Protein AF-A0A0C9R0L2-F1 (afdb_monomer)

Solvent-accessible surface area (backbone atoms only — not comparable to full-atom values): 7411 Å² total; per-residue (Å²): 108,84,83,55,64,81,72,54,79,93,52,100,71,68,80,83,45,63,71,57,52,52,52,52,46,70,70,29,70,66,44,52,50,51,49,50,52,48,52,53,38,28,47,66,26,71,36,19,74,62,49,58,73,68,76,61,55,71,60,27,33,52,19,26,53,68,17,36,60,68,54,23,50,54,35,51,63,70,67,46,61,94,86,67,76,80,85,78,85,78,84,83,84,88,88,88,78,88,85,89,84,81,86,79,89,79,80,88,84,88,84,88,88,133

Foldseek 3Di:
DVVCLVVQPDDPPSPDCSPVSVVCCCVDPVNVVVVVVVLVCQLVLVCLVVVVVVPADPQLSVSSNNSNPVSNVVSVCVVDPPPDDDPPPPDPDDDDDDDDDDDDDDDDDDDDDD

Secondary structure (DSSP, 8-state):
-TTTGGGSPP-TTTTS-HHHHHHHHHHSHHHHHHHHHHHHHHHTTTTHHHHGGGT--HHHHHHHHTT-HHHHHHHHHHHSPTT-----TTSS----------------------

Sequence (114 aa):
AKTLSVHLPESEDADENKKQQIKDTIASPQFQQALSLFSNALQSAQLGPVVSQFELTPEAVAAAYAGNLEDFVKALEKSLPAGATMDTTKAKESDKDKEPLKKNENEENKTDKK

pLDDT: mean 77.16, std 21.06, range [36.78, 97.19]

Structure (mmCIF, N/CA/C/O backbone):
data_AF-A0A0C9R0L2-F1
#
_entry.id   AF-A0A0C9R0L2-F1
#
loop_
_atom_site.group_PDB
_atom_site.id
_atom_site.type_symbol
_atom_si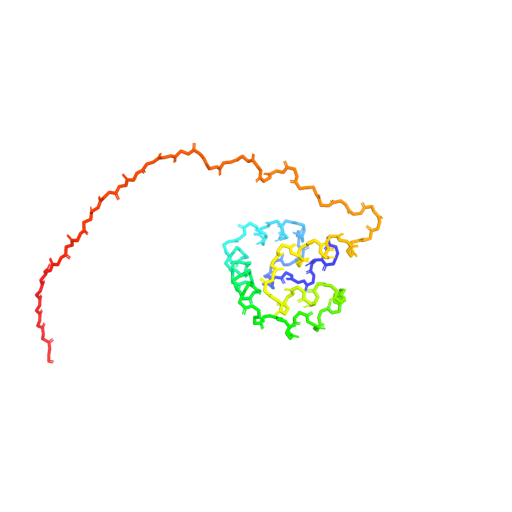te.label_atom_id
_atom_site.label_alt_id
_atom_site.label_comp_id
_atom_site.label_asym_id
_atom_site.label_entity_id
_atom_site.label_seq_id
_atom_site.pdbx_PDB_ins_code
_atom_site.Cartn_x
_atom_site.Cartn_y
_atom_site.Cartn_z
_atom_site.occupancy
_atom_site.B_iso_or_equiv
_atom_site.auth_seq_id
_atom_site.auth_comp_id
_atom_site.auth_asym_id
_atom_site.auth_atom_id
_atom_site.pdbx_PDB_model_num
ATOM 1 N N . ALA A 1 1 ? -1.660 14.469 8.534 1.00 53.94 1 ALA A N 1
ATOM 2 C CA . ALA A 1 1 ? -3.041 14.572 9.066 1.00 53.94 1 ALA A CA 1
ATOM 3 C C . ALA A 1 1 ? -3.953 15.369 8.133 1.00 53.94 1 ALA A C 1
ATOM 5 O O . ALA A 1 1 ? -4.919 14.788 7.667 1.00 53.94 1 ALA A O 1
ATOM 6 N N . LYS A 1 2 ? -3.632 16.633 7.793 1.00 57.69 2 LYS A N 1
ATOM 7 C CA . LYS A 1 2 ? -4.474 17.479 6.916 1.00 57.69 2 LYS A CA 1
ATOM 8 C C . LYS A 1 2 ? -4.835 16.835 5.562 1.00 57.69 2 LYS A C 1
ATOM 10 O O . LYS A 1 2 ? -5.969 16.972 5.135 1.00 57.69 2 LYS A O 1
ATOM 15 N N . THR A 1 3 ? -3.915 16.085 4.949 1.00 76.19 3 THR A N 1
ATOM 16 C CA . THR A 1 3 ? -4.125 15.414 3.649 1.00 76.19 3 THR A CA 1
ATOM 17 C C . THR A 1 3 ? -4.992 14.151 3.722 1.00 76.19 3 THR A C 1
ATOM 19 O O . THR A 1 3 ? -5.620 13.799 2.739 1.00 76.19 3 THR A O 1
ATOM 22 N N . LEU A 1 4 ? -5.055 13.465 4.871 1.00 83.12 4 LEU A N 1
ATOM 23 C CA . LEU A 1 4 ? -5.834 12.221 5.010 1.00 83.12 4 LEU A CA 1
ATOM 24 C C . LEU A 1 4 ? -7.289 12.488 5.402 1.00 83.12 4 LEU A C 1
ATOM 26 O O . LEU A 1 4 ? -8.174 11.708 5.078 1.00 83.12 4 LEU A O 1
ATOM 30 N N . SER A 1 5 ? -7.540 13.609 6.080 1.00 82.69 5 SER A N 1
ATOM 31 C CA . SER A 1 5 ? -8.866 13.996 6.561 1.00 82.69 5 SER A CA 1
ATOM 32 C C . SER A 1 5 ? -9.933 14.118 5.472 1.00 82.69 5 SER A C 1
ATOM 34 O O . SER A 1 5 ? -11.104 13.973 5.790 1.00 82.69 5 SER A O 1
ATOM 36 N N . VAL A 1 6 ? -9.551 14.405 4.225 1.00 86.81 6 VAL A N 1
ATOM 37 C CA . VAL A 1 6 ? -10.492 14.565 3.100 1.00 86.81 6 VAL A CA 1
ATOM 38 C C . VAL A 1 6 ? -10.909 13.233 2.465 1.00 86.81 6 VAL A C 1
ATOM 40 O O . VAL A 1 6 ? -11.803 13.219 1.630 1.00 86.81 6 VAL A O 1
ATOM 43 N N . HIS A 1 7 ? -10.268 12.126 2.853 1.00 88.56 7 HIS A N 1
ATOM 44 C CA . HIS A 1 7 ? -10.533 10.779 2.336 1.00 88.56 7 HIS A CA 1
ATOM 45 C C . HIS A 1 7 ? -11.122 9.841 3.398 1.00 88.56 7 HIS A C 1
ATOM 47 O O . HIS A 1 7 ? -11.198 8.633 3.182 1.00 88.56 7 HIS A O 1
ATOM 53 N N . LEU A 1 8 ? -11.496 10.378 4.562 1.00 87.56 8 LEU A N 1
ATOM 54 C CA . LEU A 1 8 ? -12.199 9.603 5.575 1.00 87.56 8 LEU A CA 1
ATOM 55 C C . LEU A 1 8 ? -13.644 9.346 5.128 1.00 87.56 8 LEU A C 1
ATOM 57 O O . LEU A 1 8 ? -14.222 10.200 4.451 1.00 87.56 8 LEU A O 1
ATOM 61 N N . PRO A 1 9 ? -14.239 8.208 5.523 1.00 86.06 9 PRO A N 1
ATOM 62 C CA . PRO A 1 9 ? -15.676 8.005 5.385 1.00 86.06 9 PRO A CA 1
ATOM 63 C C . PRO A 1 9 ? -16.444 9.157 6.046 1.00 86.06 9 PRO A C 1
ATOM 65 O O . PRO A 1 9 ? -16.043 9.630 7.113 1.00 86.06 9 PRO A O 1
ATOM 68 N N . GLU A 1 10 ? -17.542 9.600 5.432 1.00 79.81 10 GLU A N 1
ATOM 69 C CA . GLU A 1 10 ? -18.431 10.582 6.055 1.00 79.81 10 GLU A CA 1
ATOM 70 C C . GLU A 1 10 ? -19.016 9.988 7.344 1.00 79.81 10 GLU A C 1
ATOM 72 O O . GLU A 1 10 ? -19.589 8.899 7.346 1.00 79.81 10 GLU A O 1
ATOM 77 N N . SER A 1 11 ? -18.837 10.699 8.454 1.00 68.62 11 SER A N 1
ATOM 78 C CA . SER A 1 11 ? -19.365 10.338 9.767 1.00 68.62 11 SER A CA 1
ATOM 79 C C . SER A 1 11 ? -20.187 11.498 10.305 1.00 68.62 11 SER A C 1
ATOM 81 O O . SER A 1 11 ? -19.765 12.646 10.169 1.00 68.62 11 SER A O 1
ATOM 83 N N . GLU A 1 12 ? -21.289 11.208 10.984 1.00 65.62 12 GLU A N 1
ATOM 84 C CA . GLU A 1 12 ? -22.193 12.225 11.536 1.00 65.62 12 GLU A CA 1
ATOM 85 C C . GLU A 1 12 ? -21.505 13.132 12.591 1.00 65.62 12 GLU A C 1
ATOM 87 O O . GLU A 1 12 ? -21.907 14.279 12.755 1.00 65.62 12 GLU A O 1
ATOM 92 N N . ASP A 1 13 ? -20.386 12.685 13.188 1.00 60.81 13 ASP A N 1
ATOM 93 C CA . ASP A 1 13 ? -19.576 13.404 14.195 1.00 60.81 13 ASP A CA 1
ATOM 94 C C . ASP A 1 13 ? -18.203 13.905 13.666 1.00 60.81 13 ASP A C 1
ATOM 96 O O . ASP A 1 13 ? -17.183 13.861 14.362 1.00 60.81 13 ASP A O 1
ATOM 100 N N . ALA A 1 14 ? -18.128 14.338 12.401 1.00 58.66 14 ALA A N 1
ATOM 101 C CA . ALA A 1 14 ? -16.867 14.597 11.676 1.00 58.66 14 ALA A CA 1
ATOM 102 C C . ALA A 1 14 ? -15.937 15.697 12.248 1.00 58.66 14 ALA A C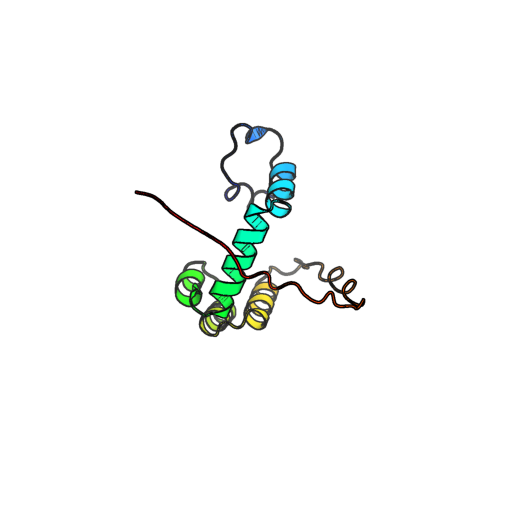 1
ATOM 104 O O . ALA A 1 14 ? -14.775 15.801 11.827 1.00 58.66 14 ALA A O 1
ATOM 105 N N . ASP A 1 15 ? -16.411 16.529 13.180 1.00 63.28 15 ASP A N 1
ATOM 106 C CA . ASP A 1 15 ? -15.699 17.743 13.595 1.00 63.28 15 ASP A CA 1
ATOM 107 C C . ASP A 1 15 ? -14.802 17.581 14.833 1.00 63.28 15 ASP A C 1
ATOM 109 O O . ASP A 1 15 ? -13.786 18.276 14.931 1.00 63.28 15 ASP A O 1
ATOM 113 N N . GLU A 1 16 ? -15.072 16.643 15.751 1.00 65.31 16 GLU A N 1
ATOM 114 C CA . GLU A 1 16 ? -14.414 16.698 17.069 1.00 65.31 16 GLU A CA 1
ATOM 115 C C . GLU A 1 16 ? -13.078 15.944 17.190 1.00 65.31 16 GLU A C 1
ATOM 117 O O . GLU A 1 16 ? -12.276 16.279 18.065 1.00 65.31 16 GLU A O 1
ATOM 122 N N . ASN A 1 17 ? -12.726 14.988 16.313 1.00 79.56 17 ASN A N 1
ATOM 123 C CA . ASN A 1 17 ? -11.390 14.374 16.408 1.00 79.56 17 ASN A CA 1
ATOM 124 C C . ASN A 1 17 ? -10.880 13.649 15.150 1.00 79.56 17 ASN A C 1
ATOM 126 O O . ASN A 1 17 ? -10.685 12.432 15.140 1.00 79.56 17 ASN A O 1
ATOM 130 N N . LYS A 1 18 ? -10.529 14.399 14.099 1.00 82.19 18 LYS A N 1
ATOM 131 C CA . LYS A 1 18 ? -10.005 13.820 12.839 1.00 82.19 18 LYS A CA 1
ATOM 132 C C . LYS A 1 18 ? -8.789 12.901 13.013 1.00 82.19 18 LYS A C 1
ATOM 134 O O . LYS A 1 18 ? -8.586 11.988 12.219 1.00 82.19 18 LYS A O 1
ATOM 139 N N . LYS A 1 19 ? -7.948 13.124 14.033 1.00 85.44 19 LYS A N 1
ATOM 140 C CA . LYS A 1 19 ? -6.807 12.232 14.320 1.00 85.44 19 LYS A CA 1
ATOM 141 C C . LYS A 1 19 ? -7.268 10.875 14.843 1.00 85.44 19 LYS A C 1
ATOM 143 O O . LYS A 1 19 ? -6.667 9.871 14.473 1.00 85.44 19 LYS A O 1
ATOM 148 N N . GLN A 1 20 ? -8.284 10.853 15.702 1.00 86.69 20 GLN A N 1
ATOM 149 C CA . GLN A 1 20 ? -8.860 9.617 16.217 1.00 86.69 20 GLN A CA 1
ATOM 150 C C . GLN A 1 20 ? -9.582 8.856 15.104 1.00 86.69 20 GLN A C 1
ATOM 152 O O . GLN A 1 20 ? -9.292 7.686 14.902 1.00 86.69 20 GLN A O 1
ATOM 157 N N . GLN A 1 21 ? -10.362 9.547 14.272 1.00 86.69 21 GLN A N 1
ATOM 158 C CA . GLN A 1 21 ? -11.045 8.927 13.132 1.00 86.69 21 GLN A CA 1
ATOM 159 C C . GLN A 1 21 ? -10.089 8.261 12.137 1.00 86.69 21 GLN A C 1
ATOM 161 O O . GLN A 1 21 ? -10.381 7.182 11.632 1.00 86.69 21 GLN A O 1
ATOM 166 N N . ILE A 1 22 ? -8.918 8.859 11.876 1.00 90.00 22 ILE A N 1
ATOM 167 C CA . ILE A 1 22 ? -7.876 8.214 11.060 1.00 90.00 22 ILE A CA 1
ATOM 168 C C . ILE A 1 22 ? -7.418 6.902 11.707 1.00 90.00 22 ILE A C 1
ATOM 170 O O . ILE A 1 22 ? -7.289 5.897 11.013 1.00 90.00 22 ILE A O 1
ATOM 174 N N . LYS A 1 23 ? -7.173 6.896 13.024 1.00 90.44 23 LYS A N 1
ATOM 175 C CA . LYS A 1 23 ? -6.758 5.679 13.740 1.00 90.44 23 LYS A CA 1
ATOM 176 C C . LYS A 1 23 ? -7.843 4.610 13.687 1.00 90.44 23 LYS A C 1
ATOM 178 O O . LYS A 1 23 ? -7.531 3.464 13.379 1.00 90.44 23 LYS A O 1
ATOM 183 N N . ASP A 1 24 ? -9.089 4.997 13.930 1.00 91.31 24 ASP A N 1
ATOM 184 C CA . ASP A 1 24 ? -10.231 4.084 13.923 1.00 91.31 24 ASP A CA 1
ATOM 185 C C . ASP A 1 24 ? -10.457 3.511 12.523 1.00 91.31 24 ASP A C 1
ATOM 187 O O . ASP A 1 24 ? -10.647 2.308 12.371 1.00 91.31 24 ASP A O 1
ATOM 191 N N . THR A 1 25 ? -10.324 4.341 11.484 1.00 92.38 25 THR A N 1
ATOM 192 C CA . THR A 1 25 ? -10.423 3.907 10.085 1.00 92.38 25 THR A CA 1
ATOM 193 C C . THR A 1 25 ? -9.339 2.887 9.752 1.00 92.38 25 THR A C 1
ATOM 195 O O . THR A 1 25 ? -9.661 1.825 9.233 1.00 92.38 25 THR A O 1
ATOM 198 N N . ILE A 1 26 ? -8.073 3.146 10.096 1.00 92.50 26 ILE A N 1
ATOM 199 C CA . ILE A 1 26 ? -6.963 2.213 9.821 1.00 92.50 26 ILE A CA 1
ATOM 200 C C . ILE A 1 26 ? -7.127 0.894 10.59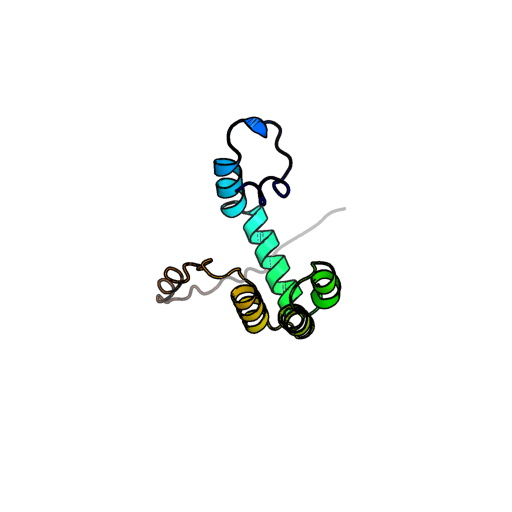7 1.00 92.50 26 ILE A C 1
ATOM 202 O O . ILE A 1 26 ? -6.773 -0.169 10.089 1.00 92.50 26 ILE A O 1
ATOM 206 N N . ALA A 1 27 ? -7.669 0.947 11.816 1.00 92.94 27 ALA A N 1
ATOM 207 C CA . ALA A 1 27 ? -7.928 -0.236 12.635 1.00 92.94 27 ALA A CA 1
ATOM 208 C C . ALA A 1 27 ? -9.210 -0.993 12.237 1.00 92.94 27 ALA A C 1
ATOM 210 O O . ALA A 1 27 ? -9.434 -2.104 12.720 1.00 92.94 27 ALA A O 1
ATOM 211 N N . SER A 1 28 ? -10.053 -0.408 11.383 1.00 95.44 28 SER A N 1
ATOM 212 C CA . SER A 1 28 ? -11.370 -0.955 11.064 1.00 95.44 28 SER A CA 1
ATOM 213 C C . SER A 1 28 ? -11.296 -2.214 10.182 1.00 95.44 28 SER A C 1
ATOM 215 O O . SER A 1 28 ? -10.457 -2.294 9.275 1.00 95.44 28 SER A O 1
ATOM 217 N N . PRO A 1 29 ? -12.218 -3.181 10.364 1.00 96.12 29 PRO A N 1
ATOM 218 C CA . PRO A 1 29 ? -12.348 -4.329 9.465 1.00 96.12 29 PRO A CA 1
ATOM 219 C C . PRO A 1 29 ? -12.584 -3.926 8.005 1.00 96.12 29 PRO A C 1
ATOM 221 O O . PRO A 1 29 ? -12.087 -4.573 7.089 1.00 96.12 29 PRO A O 1
ATOM 224 N N . GLN A 1 30 ? -13.316 -2.836 7.778 1.00 95.12 30 GLN A N 1
ATOM 225 C CA . GLN A 1 30 ? -13.657 -2.340 6.447 1.00 95.12 30 GLN A CA 1
ATOM 226 C C . GLN A 1 30 ? -12.404 -1.891 5.694 1.00 95.12 30 GLN A C 1
ATOM 228 O O . GLN A 1 30 ? -12.224 -2.239 4.528 1.00 95.12 30 GLN A O 1
ATOM 233 N N . PHE A 1 31 ? -11.500 -1.175 6.367 1.00 95.56 31 PHE A N 1
ATOM 234 C CA . PHE A 1 31 ? -10.222 -0.786 5.778 1.00 95.56 31 PHE A CA 1
ATOM 235 C C . PHE A 1 31 ? -9.334 -1.998 5.493 1.00 95.56 31 PHE A C 1
ATOM 237 O O . PHE A 1 31 ? -8.758 -2.090 4.413 1.00 95.56 31 PHE A O 1
ATOM 244 N N . GLN A 1 32 ? -9.260 -2.964 6.413 1.00 96.06 32 GLN A N 1
ATOM 245 C CA . GLN A 1 32 ? -8.482 -4.194 6.212 1.00 96.06 32 GLN A CA 1
ATOM 246 C C . GLN A 1 32 ? -8.993 -5.016 5.020 1.00 96.06 32 GLN A C 1
ATOM 248 O O . GLN A 1 32 ? -8.201 -5.533 4.227 1.00 96.06 32 GLN A O 1
ATOM 253 N N . GLN A 1 33 ? -10.315 -5.105 4.855 1.00 97.12 33 GLN A N 1
ATOM 254 C CA . GLN A 1 33 ? -10.941 -5.752 3.703 1.00 97.12 33 GLN A CA 1
ATOM 255 C C . GLN A 1 33 ? -10.647 -4.999 2.405 1.00 97.12 33 GLN A C 1
ATOM 257 O O . GLN A 1 33 ? -10.233 -5.618 1.425 1.00 97.12 33 GLN A O 1
ATOM 262 N N . ALA A 1 34 ? -10.804 -3.673 2.401 1.00 95.50 34 ALA A N 1
ATOM 263 C CA . ALA A 1 34 ? -10.504 -2.840 1.241 1.00 95.50 34 ALA A CA 1
ATOM 264 C C . ALA A 1 34 ? -9.027 -2.939 0.836 1.00 95.50 34 ALA A C 1
ATOM 266 O O . ALA A 1 34 ? -8.722 -3.069 -0.347 1.00 95.50 34 ALA A O 1
ATOM 267 N N . LEU A 1 35 ? -8.115 -2.955 1.810 1.00 95.31 35 LEU A N 1
ATOM 268 C CA . LEU A 1 35 ? -6.687 -3.142 1.577 1.00 95.31 35 LEU A CA 1
ATOM 269 C C . LEU A 1 35 ? -6.394 -4.523 0.985 1.00 95.31 35 LEU A C 1
ATOM 271 O O . LEU A 1 35 ? -5.653 -4.621 0.013 1.00 95.31 35 LEU A O 1
ATOM 275 N N . SER A 1 36 ? -7.011 -5.579 1.518 1.00 95.56 36 SER A N 1
ATOM 276 C CA . SER A 1 36 ? -6.857 -6.938 0.983 1.00 95.56 36 SER A CA 1
ATOM 277 C C . SER A 1 36 ? -7.354 -7.032 -0.462 1.00 95.56 36 SER A C 1
ATOM 279 O O . SER A 1 36 ? -6.687 -7.610 -1.319 1.00 95.56 36 SER A O 1
ATOM 281 N N . LEU A 1 37 ? -8.508 -6.425 -0.759 1.00 96.38 37 LEU A N 1
ATOM 282 C CA . LEU A 1 37 ? -9.047 -6.345 -2.115 1.00 96.38 37 LEU A CA 1
ATOM 283 C C . LEU A 1 37 ? -8.110 -5.565 -3.043 1.00 96.38 37 LEU A C 1
ATOM 285 O O . LEU A 1 37 ? -7.835 -6.023 -4.150 1.00 96.38 37 LEU A O 1
ATOM 289 N N . PHE A 1 38 ? -7.584 -4.430 -2.580 1.00 95.00 38 PHE A N 1
ATOM 290 C CA . PHE A 1 38 ? -6.600 -3.643 -3.314 1.00 95.00 38 PHE A CA 1
ATOM 291 C C . PHE A 1 38 ? -5.341 -4.461 -3.619 1.00 95.00 38 PHE A C 1
ATOM 293 O O . PHE A 1 38 ? -4.925 -4.508 -4.771 1.00 95.00 38 PHE A O 1
ATOM 300 N N . SER A 1 39 ? -4.761 -5.149 -2.632 1.00 94.38 39 SER A N 1
ATOM 301 C CA . SER A 1 39 ? -3.566 -5.977 -2.826 1.00 94.38 39 SER A CA 1
ATOM 302 C C . SER A 1 39 ? -3.807 -7.097 -3.836 1.00 94.38 39 SER A C 1
ATOM 304 O O . SER A 1 39 ? -3.000 -7.268 -4.747 1.00 94.38 39 SER A O 1
ATOM 306 N N . ASN A 1 40 ? -4.938 -7.799 -3.735 1.00 96.75 40 ASN A N 1
ATOM 307 C CA . ASN A 1 40 ? -5.302 -8.854 -4.682 1.00 96.75 40 ASN A CA 1
ATOM 308 C C . ASN A 1 40 ? -5.500 -8.309 -6.104 1.00 96.75 40 ASN A C 1
ATOM 310 O O . ASN A 1 40 ? -5.017 -8.900 -7.068 1.00 96.75 40 ASN A O 1
ATOM 314 N N . ALA A 1 41 ? -6.190 -7.177 -6.250 1.00 96.25 41 ALA A N 1
ATOM 315 C CA . ALA A 1 41 ? -6.429 -6.552 -7.548 1.00 96.25 41 ALA A CA 1
ATOM 316 C C . ALA A 1 41 ? -5.153 -5.933 -8.150 1.00 96.25 41 ALA A C 1
ATOM 318 O O . ALA A 1 41 ? -4.983 -5.910 -9.371 1.00 96.25 41 ALA A O 1
ATOM 319 N N . LEU A 1 42 ? -4.238 -5.442 -7.308 1.00 95.88 42 LEU A N 1
ATOM 320 C CA . LEU A 1 42 ? -2.924 -4.988 -7.748 1.00 95.88 42 LEU A CA 1
ATOM 321 C C . LEU A 1 42 ? -2.124 -6.177 -8.265 1.00 95.88 42 LEU A C 1
ATOM 323 O O . LEU A 1 42 ? -1.643 -6.127 -9.386 1.00 95.88 42 LEU A O 1
ATOM 327 N N . GLN A 1 43 ? -2.028 -7.258 -7.487 1.00 96.31 43 GLN A N 1
ATOM 328 C CA . GLN A 1 43 ? -1.282 -8.461 -7.862 1.00 96.31 43 GLN A CA 1
ATOM 329 C C . GLN A 1 43 ? -1.856 -9.168 -9.094 1.00 96.31 43 GLN A C 1
ATOM 331 O O . GLN A 1 43 ? -1.115 -9.806 -9.835 1.00 96.31 43 GLN A O 1
ATOM 336 N N . SER A 1 44 ? -3.155 -9.017 -9.362 1.00 97.00 44 SER A N 1
ATOM 337 C CA . SER A 1 44 ? -3.777 -9.492 -10.601 1.00 97.00 44 SER A CA 1
ATOM 338 C C . SER A 1 44 ? -3.516 -8.590 -11.816 1.00 97.00 44 SER A C 1
ATOM 340 O O . SER A 1 44 ? -4.041 -8.868 -12.893 1.00 97.00 44 SER A O 1
ATOM 342 N N . ALA A 1 45 ? -2.729 -7.517 -11.656 1.00 96.44 45 ALA A N 1
ATOM 343 C CA . ALA A 1 45 ? -2.425 -6.492 -12.658 1.00 96.44 45 ALA A CA 1
ATOM 344 C C . ALA A 1 45 ? -3.647 -5.712 -13.187 1.00 96.44 45 ALA A C 1
ATOM 346 O O . ALA A 1 45 ? -3.537 -4.917 -14.122 1.00 96.44 45 ALA A O 1
ATOM 347 N N . GLN A 1 46 ? -4.823 -5.880 -12.576 1.00 95.81 46 GLN A N 1
ATOM 348 C CA . GLN A 1 46 ? -6.059 -5.232 -13.028 1.00 95.81 46 GLN A CA 1
ATOM 349 C C . GLN A 1 46 ? -6.127 -3.754 -12.633 1.00 95.81 46 GLN A C 1
ATOM 351 O O . GLN A 1 46 ? -6.870 -2.984 -13.240 1.00 95.81 46 GLN A O 1
ATOM 356 N N . LEU A 1 47 ? -5.337 -3.337 -11.638 1.00 94.19 47 LEU A N 1
ATOM 357 C CA . LEU A 1 47 ? -5.306 -1.948 -11.184 1.00 94.19 47 LEU A CA 1
ATOM 358 C C . LEU A 1 47 ? -4.400 -1.030 -12.015 1.00 94.19 47 LEU A C 1
ATOM 360 O O . LEU A 1 47 ? -4.472 0.177 -11.812 1.00 94.19 47 LEU A O 1
ATOM 364 N N . GLY A 1 48 ? -3.601 -1.535 -12.963 1.00 93.81 48 GLY A N 1
ATOM 365 C CA . GLY A 1 48 ? -2.673 -0.719 -13.768 1.00 93.81 48 GLY A CA 1
ATOM 366 C C . GLY A 1 48 ? -3.295 0.556 -14.374 1.00 93.81 48 GLY A C 1
ATOM 367 O O . GLY A 1 48 ? -2.797 1.655 -14.105 1.00 93.81 48 GLY A O 1
ATOM 368 N N . PRO A 1 49 ? -4.425 0.465 -15.108 1.00 94.06 49 PRO A N 1
ATOM 369 C CA . PRO A 1 49 ? -5.105 1.639 -15.660 1.00 94.06 49 PRO A CA 1
ATOM 370 C C . PRO A 1 49 ? -5.573 2.623 -14.586 1.00 94.06 49 PRO A C 1
ATOM 372 O O . PRO A 1 49 ? -5.414 3.831 -14.742 1.00 94.06 49 PRO A O 1
ATOM 375 N N . VAL A 1 50 ? -6.101 2.120 -13.467 1.00 94.25 50 VAL A N 1
ATOM 376 C CA . VAL A 1 50 ? -6.582 2.960 -12.364 1.00 94.25 50 VAL A CA 1
ATOM 377 C C . VAL A 1 50 ? -5.415 3.684 -11.702 1.00 94.25 50 VAL A C 1
ATOM 379 O O . VAL A 1 50 ? -5.473 4.898 -11.554 1.00 94.25 50 VAL A O 1
ATOM 382 N N . VAL A 1 51 ? -4.334 2.966 -11.388 1.00 93.06 51 VAL A N 1
ATOM 383 C CA . VAL A 1 51 ? -3.108 3.499 -10.777 1.00 93.06 51 VAL A CA 1
ATOM 384 C C . VAL A 1 51 ? -2.485 4.607 -11.631 1.00 93.06 51 VAL A C 1
ATOM 386 O O . VAL A 1 51 ? -2.006 5.595 -11.081 1.00 93.06 51 VAL A O 1
ATOM 389 N N . SER A 1 52 ? -2.552 4.507 -12.964 1.00 93.50 52 SER A N 1
ATOM 390 C CA . SER A 1 52 ? -2.037 5.552 -13.863 1.00 93.50 52 SER A CA 1
ATOM 391 C C . SER A 1 52 ? -2.755 6.907 -13.742 1.00 93.50 52 SER A C 1
ATOM 393 O O . SER A 1 52 ? -2.190 7.927 -14.124 1.00 93.50 52 SER A O 1
ATOM 395 N N . GLN A 1 53 ? -3.962 6.940 -13.163 1.00 94.88 53 GLN A N 1
ATOM 396 C CA . GLN A 1 53 ? -4.726 8.173 -12.929 1.00 94.88 53 GLN A CA 1
ATOM 397 C C . GLN A 1 53 ? -4.341 8.892 -11.628 1.00 94.88 53 GLN A C 1
ATOM 399 O O . GLN A 1 53 ? -4.733 10.037 -11.433 1.00 94.88 53 GLN A O 1
ATOM 404 N N . PHE A 1 54 ? -3.586 8.241 -10.737 1.00 90.44 54 PHE A N 1
ATOM 405 C CA . PHE A 1 54 ? -3.178 8.800 -9.440 1.00 90.44 54 PHE A CA 1
ATOM 406 C C . PHE A 1 54 ? -1.849 9.568 -9.501 1.00 90.44 54 PHE A C 1
ATOM 408 O O . PHE A 1 54 ? -1.270 9.854 -8.456 1.00 90.44 54 PHE A O 1
ATOM 415 N N . GLU A 1 55 ? -1.357 9.883 -10.706 1.00 87.69 55 GLU A N 1
ATOM 416 C CA . GLU A 1 55 ? -0.143 10.689 -10.932 1.00 87.69 55 GLU A CA 1
ATOM 417 C C . GLU A 1 55 ? 1.088 10.183 -10.148 1.00 87.69 55 GLU A C 1
ATOM 419 O O . GLU A 1 55 ? 1.905 10.956 -9.648 1.00 87.69 55 GLU A O 1
ATOM 424 N N . LEU A 1 56 ? 1.225 8.857 -10.027 1.00 89.94 56 LEU A N 1
ATOM 425 C CA . LEU A 1 56 ? 2.392 8.220 -9.412 1.00 89.94 56 LEU A CA 1
ATOM 426 C C . LEU A 1 56 ? 3.601 8.226 -10.358 1.00 89.94 56 LEU A C 1
ATOM 428 O O . LEU A 1 56 ? 3.497 8.530 -11.547 1.00 89.94 56 LEU A O 1
ATOM 432 N N . THR A 1 57 ? 4.765 7.830 -9.838 1.00 93.19 57 THR A N 1
ATOM 433 C CA . THR A 1 57 ? 5.973 7.700 -10.658 1.00 93.19 57 THR A CA 1
ATOM 434 C C . THR A 1 57 ? 5.804 6.640 -11.757 1.00 93.19 57 THR A C 1
ATOM 436 O O . THR A 1 57 ? 5.086 5.650 -11.556 1.00 93.19 57 THR A O 1
ATOM 439 N N . PRO A 1 58 ? 6.483 6.790 -12.911 1.00 94.56 58 PRO A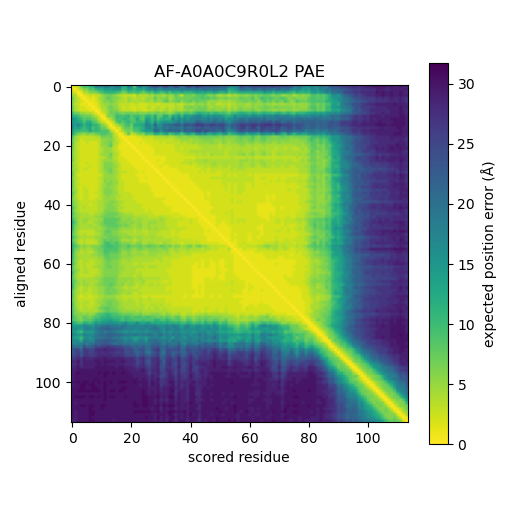 N 1
ATOM 440 C CA . PRO A 1 58 ? 6.433 5.802 -13.989 1.00 94.56 58 PRO A CA 1
ATOM 441 C C . PRO A 1 58 ? 6.781 4.382 -13.525 1.00 94.56 58 PRO A C 1
ATOM 443 O O . PRO A 1 58 ? 6.178 3.418 -13.990 1.00 94.56 58 PRO A O 1
ATOM 446 N N . GLU A 1 59 ? 7.709 4.246 -12.574 1.00 95.06 59 GLU A N 1
ATOM 447 C CA . GLU A 1 59 ? 8.111 2.965 -11.995 1.00 95.06 59 GLU A CA 1
ATOM 448 C C . GLU A 1 59 ? 6.977 2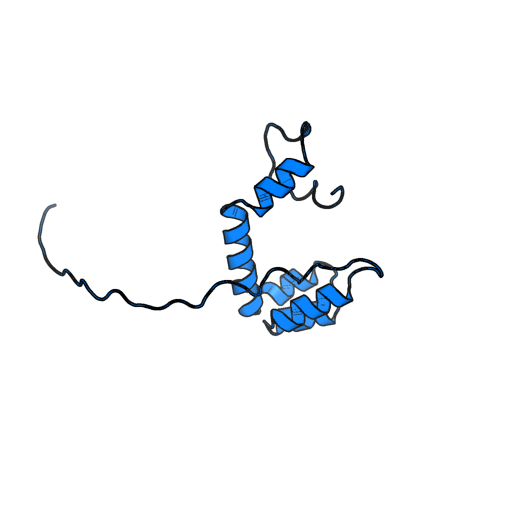.314 -11.194 1.00 95.06 59 GLU A C 1
ATOM 450 O O . GLU A 1 59 ? 6.751 1.111 -11.320 1.00 95.06 59 GLU A O 1
ATOM 455 N N . ALA A 1 60 ? 6.229 3.096 -10.407 1.00 95.19 60 ALA A N 1
ATOM 456 C CA . ALA A 1 60 ? 5.078 2.588 -9.665 1.00 95.19 60 ALA A CA 1
ATOM 457 C C . ALA A 1 60 ? 3.956 2.163 -10.624 1.00 95.19 60 ALA A C 1
ATOM 459 O O . ALA A 1 60 ? 3.370 1.094 -10.467 1.00 95.19 60 ALA A O 1
ATOM 460 N N . VAL A 1 61 ? 3.698 2.954 -11.668 1.00 95.75 61 VAL A N 1
ATOM 461 C CA . VAL A 1 61 ? 2.704 2.607 -12.693 1.00 95.75 61 VAL A CA 1
ATOM 462 C C . VAL A 1 61 ? 3.097 1.312 -13.410 1.00 95.75 61 VAL A C 1
ATOM 464 O O . VAL A 1 61 ? 2.275 0.404 -13.527 1.00 95.75 61 VAL A O 1
ATOM 467 N N . ALA A 1 62 ? 4.358 1.176 -13.829 1.00 96.50 62 ALA A N 1
ATOM 468 C CA . ALA A 1 62 ? 4.857 -0.036 -14.476 1.00 96.50 62 ALA A CA 1
ATOM 469 C C . ALA A 1 62 ? 4.734 -1.274 -13.571 1.00 96.50 62 ALA A C 1
ATOM 471 O O . ALA A 1 62 ? 4.271 -2.321 -14.024 1.00 96.50 62 ALA A O 1
ATOM 472 N N . ALA A 1 63 ? 5.078 -1.153 -12.285 1.00 96.75 63 ALA A N 1
ATOM 473 C CA . ALA A 1 63 ? 4.935 -2.243 -11.323 1.00 96.75 63 ALA A CA 1
ATOM 474 C C . ALA A 1 63 ? 3.467 -2.661 -11.115 1.00 96.75 63 ALA A C 1
ATOM 476 O O . ALA A 1 63 ? 3.179 -3.854 -11.012 1.00 96.75 63 ALA A O 1
ATOM 477 N N . ALA A 1 64 ? 2.528 -1.707 -11.126 1.00 96.56 64 ALA A N 1
ATOM 478 C CA . ALA A 1 64 ? 1.096 -1.995 -11.054 1.00 96.56 64 ALA A CA 1
ATOM 479 C C . ALA A 1 64 ? 0.576 -2.736 -12.299 1.00 96.56 64 ALA A C 1
ATOM 481 O O . ALA A 1 64 ? -0.205 -3.676 -12.163 1.00 96.56 64 ALA A O 1
ATOM 482 N N . TYR A 1 65 ? 1.040 -2.375 -13.502 1.00 96.81 65 TYR A N 1
ATOM 483 C CA . TYR A 1 65 ? 0.747 -3.129 -14.732 1.00 96.81 65 TYR A CA 1
ATOM 484 C C . TYR A 1 65 ? 1.365 -4.532 -14.741 1.00 96.81 65 TYR A C 1
ATOM 486 O O . TYR A 1 65 ? 0.839 -5.426 -15.398 1.00 96.81 65 TYR A O 1
ATOM 494 N N . ALA A 1 66 ? 2.470 -4.734 -14.025 1.00 97.12 66 ALA A N 1
ATOM 495 C CA . ALA A 1 66 ? 3.113 -6.038 -13.880 1.00 97.12 66 ALA A CA 1
ATOM 496 C C . ALA A 1 66 ? 2.509 -6.896 -12.753 1.00 97.12 66 ALA A C 1
ATOM 498 O O . ALA A 1 66 ? 2.877 -8.059 -12.608 1.00 97.12 66 ALA A O 1
ATOM 499 N N . GLY A 1 67 ? 1.628 -6.325 -11.925 1.00 97.19 67 GLY A N 1
ATOM 500 C CA . GLY A 1 67 ? 1.119 -6.970 -10.717 1.00 97.19 67 GLY A CA 1
ATOM 501 C C . GLY A 1 67 ? 2.184 -7.245 -9.651 1.00 97.19 67 GLY A C 1
ATOM 502 O O . GLY A 1 67 ? 1.998 -8.091 -8.777 1.00 97.19 67 GLY A O 1
ATOM 503 N N . ASN A 1 68 ? 3.311 -6.531 -9.695 1.00 97.12 68 ASN A N 1
ATOM 504 C CA . ASN A 1 68 ? 4.388 -6.704 -8.730 1.00 97.12 68 ASN A CA 1
ATOM 505 C C . ASN A 1 68 ? 4.212 -5.740 -7.550 1.00 97.12 68 ASN A C 1
ATOM 507 O O . ASN A 1 68 ? 4.667 -4.596 -7.584 1.00 97.12 68 ASN A O 1
ATOM 511 N N . LEU A 1 69 ? 3.556 -6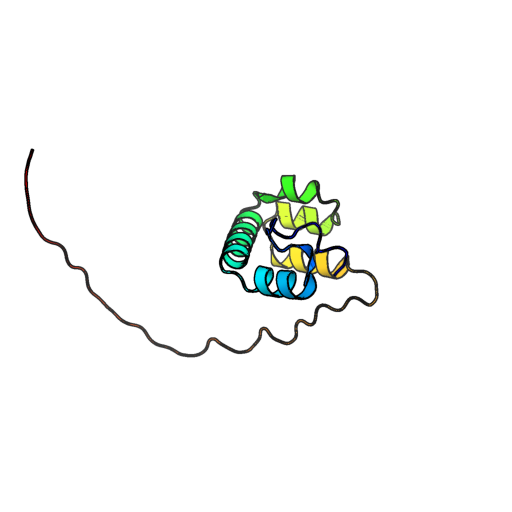.218 -6.488 1.00 95.38 69 LEU A N 1
ATOM 512 C CA . LEU A 1 69 ? 3.325 -5.443 -5.265 1.00 95.38 69 LEU A CA 1
ATOM 513 C C . LEU A 1 69 ? 4.634 -4.988 -4.595 1.00 95.38 69 LEU A C 1
ATOM 515 O O . LEU A 1 69 ? 4.690 -3.879 -4.073 1.00 95.38 69 LEU A O 1
ATOM 519 N N . GLU A 1 70 ? 5.687 -5.809 -4.611 1.00 95.38 70 GLU A N 1
ATOM 520 C CA . GLU A 1 70 ? 6.958 -5.462 -3.964 1.00 95.38 70 GLU A CA 1
ATOM 521 C C . GLU A 1 70 ? 7.644 -4.293 -4.681 1.00 95.38 70 GLU A C 1
ATOM 523 O O . GLU A 1 70 ? 8.040 -3.315 -4.044 1.00 95.38 70 GLU A O 1
ATOM 528 N N . ASP A 1 71 ? 7.733 -4.358 -6.011 1.00 96.19 71 ASP A N 1
ATOM 529 C CA . ASP A 1 71 ? 8.306 -3.270 -6.809 1.00 96.19 71 ASP A CA 1
ATOM 530 C C . ASP A 1 71 ? 7.440 -2.010 -6.749 1.00 96.19 71 ASP A C 1
ATOM 532 O O . ASP A 1 71 ? 7.975 -0.902 -6.699 1.00 96.19 71 ASP A O 1
ATOM 536 N N . PHE A 1 72 ? 6.116 -2.169 -6.674 1.00 95.62 72 PHE A N 1
ATOM 537 C CA . PHE A 1 72 ? 5.188 -1.059 -6.491 1.00 95.62 72 PHE A CA 1
ATOM 538 C C . PHE A 1 72 ? 5.455 -0.311 -5.178 1.00 95.62 72 PHE A C 1
ATOM 540 O O . PHE A 1 72 ? 5.607 0.910 -5.185 1.00 95.62 72 PHE A O 1
ATOM 547 N N . VAL A 1 73 ? 5.586 -1.031 -4.058 1.00 93.94 73 VAL A N 1
ATOM 548 C CA . VAL A 1 73 ? 5.880 -0.423 -2.749 1.00 93.94 73 VAL A CA 1
ATOM 549 C C . VAL A 1 73 ? 7.263 0.229 -2.746 1.00 93.94 73 VAL A C 1
ATOM 551 O O . VAL A 1 73 ? 7.389 1.375 -2.321 1.00 93.94 73 VAL A O 1
ATOM 554 N N . LYS A 1 74 ? 8.290 -0.427 -3.301 1.00 94.31 74 LYS A N 1
ATOM 555 C CA . LYS A 1 74 ? 9.636 0.164 -3.420 1.00 94.31 74 LYS A CA 1
ATOM 556 C C . LYS A 1 74 ? 9.641 1.436 -4.269 1.00 94.31 74 LYS A C 1
ATOM 558 O O . LYS A 1 74 ? 10.373 2.377 -3.965 1.00 94.31 74 LYS A O 1
ATOM 563 N N . ALA A 1 75 ? 8.870 1.468 -5.355 1.00 93.69 75 ALA A N 1
ATOM 564 C CA . ALA A 1 75 ? 8.740 2.653 -6.196 1.00 93.69 75 ALA A CA 1
ATOM 565 C C . ALA A 1 75 ? 8.045 3.800 -5.443 1.00 93.69 75 ALA A C 1
ATOM 567 O O . ALA A 1 75 ? 8.508 4.939 -5.512 1.00 93.69 75 ALA A O 1
ATOM 568 N N . LEU A 1 76 ? 7.004 3.494 -4.661 1.00 91.94 76 LEU A N 1
ATOM 569 C CA . LEU A 1 76 ? 6.334 4.465 -3.795 1.00 91.94 76 LEU A CA 1
ATOM 570 C C . LEU A 1 76 ? 7.266 5.022 -2.715 1.00 91.94 76 LEU A C 1
ATOM 572 O O . LEU A 1 76 ? 7.320 6.236 -2.536 1.00 91.94 76 LEU A O 1
ATOM 576 N N . GLU A 1 77 ? 8.039 4.173 -2.038 1.00 90.62 77 GLU A N 1
ATOM 577 C CA . GLU A 1 77 ? 9.000 4.602 -1.012 1.00 90.62 77 GLU A CA 1
ATOM 578 C C . GLU A 1 77 ? 10.044 5.571 -1.575 1.00 90.62 77 GLU A C 1
ATOM 580 O O . GLU A 1 77 ? 10.370 6.571 -0.939 1.00 90.62 77 GLU A O 1
ATOM 585 N N . LYS A 1 78 ? 10.522 5.326 -2.801 1.00 88.69 78 LYS A N 1
ATOM 586 C CA . LYS A 1 78 ? 11.454 6.228 -3.497 1.00 88.69 78 LYS A CA 1
ATOM 587 C C . LYS A 1 78 ? 10.822 7.554 -3.915 1.00 88.69 78 LYS A C 1
ATOM 589 O O . LYS A 1 78 ? 11.547 8.527 -4.094 1.00 88.69 78 LYS A O 1
ATOM 594 N N . SER A 1 79 ? 9.501 7.593 -4.093 1.00 83.75 79 SER A N 1
ATOM 595 C CA . SER A 1 79 ? 8.768 8.811 -4.459 1.00 83.75 79 SER A CA 1
ATOM 596 C C . SER A 1 79 ? 8.488 9.739 -3.271 1.00 83.75 79 SER A C 1
ATOM 598 O O . SER A 1 79 ? 8.047 10.873 -3.461 1.00 83.75 79 SER A O 1
ATOM 600 N N . LEU A 1 80 ? 8.742 9.279 -2.040 1.00 81.81 80 LEU A N 1
ATOM 601 C CA . LEU A 1 80 ? 8.541 10.079 -0.840 1.00 81.81 80 LEU A CA 1
ATOM 602 C C . LEU A 1 80 ? 9.527 11.265 -0.786 1.00 81.81 80 LEU A C 1
ATOM 604 O O . LEU A 1 80 ? 10.690 11.134 -1.175 1.00 81.81 80 LEU A O 1
ATOM 608 N N . PRO A 1 81 ? 9.098 12.432 -0.270 1.00 77.56 81 PRO A N 1
ATOM 609 C CA . PRO A 1 81 ? 9.976 13.586 -0.117 1.00 77.56 81 PRO A CA 1
ATOM 610 C C . PRO A 1 81 ? 11.142 13.277 0.832 1.00 77.56 81 PRO A C 1
ATOM 612 O O . PRO A 1 81 ? 10.985 12.558 1.822 1.00 77.56 81 PRO A O 1
ATOM 615 N N . ALA A 1 82 ? 12.312 13.862 0.558 1.00 66.94 82 ALA A N 1
ATOM 616 C CA . ALA A 1 82 ? 13.510 13.677 1.373 1.00 66.94 82 ALA A CA 1
ATOM 617 C C . ALA A 1 82 ? 13.230 14.013 2.853 1.00 66.94 82 ALA A C 1
ATOM 619 O O . ALA A 1 82 ? 12.880 15.145 3.186 1.00 66.94 82 ALA A O 1
ATOM 620 N N . GLY A 1 83 ? 13.366 13.014 3.732 1.00 63.22 83 GLY A N 1
ATOM 621 C CA . GLY A 1 83 ? 13.066 13.116 5.168 1.00 63.22 83 GLY A CA 1
ATOM 622 C C . GLY A 1 83 ? 11.791 12.393 5.622 1.00 63.22 83 GLY A C 1
ATOM 623 O O . GLY A 1 83 ? 11.561 12.284 6.824 1.00 63.22 83 GLY A O 1
ATOM 624 N N . ALA A 1 84 ? 10.982 11.857 4.704 1.00 66.75 84 ALA A N 1
ATOM 625 C CA . ALA A 1 84 ? 9.894 10.945 5.041 1.00 66.75 84 ALA A CA 1
ATOM 626 C C . ALA A 1 84 ? 10.429 9.508 5.171 1.00 66.75 84 ALA A C 1
ATOM 628 O O . ALA A 1 84 ? 10.751 8.860 4.180 1.00 66.75 84 ALA A O 1
ATOM 629 N N . THR A 1 85 ? 10.533 9.006 6.401 1.00 58.22 85 THR A N 1
ATOM 630 C CA . THR A 1 85 ? 10.894 7.610 6.683 1.00 58.22 85 THR A CA 1
ATOM 631 C C . THR A 1 85 ? 9.637 6.815 7.021 1.00 58.22 85 THR A C 1
ATOM 633 O O . THR A 1 85 ? 8.964 7.118 8.008 1.00 58.22 85 THR A O 1
ATOM 636 N N . 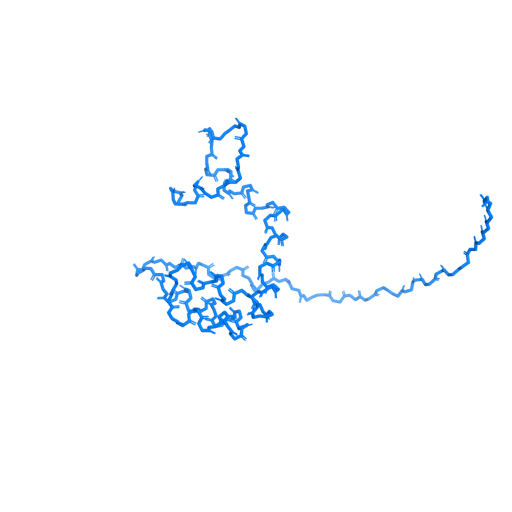MET A 1 86 ? 9.317 5.791 6.228 1.00 61.00 86 MET A N 1
ATOM 637 C CA . MET A 1 86 ? 8.395 4.743 6.670 1.00 61.00 86 MET A CA 1
ATOM 638 C C . MET A 1 86 ? 9.140 3.898 7.709 1.00 61.00 86 MET A C 1
ATOM 640 O O . MET A 1 86 ? 10.168 3.306 7.396 1.00 61.00 86 MET A O 1
ATOM 644 N N . ASP A 1 87 ? 8.685 3.896 8.963 1.00 56.69 87 ASP A N 1
ATOM 645 C CA . ASP A 1 87 ? 9.275 3.060 10.013 1.00 56.69 87 ASP A CA 1
ATOM 646 C C . ASP A 1 87 ? 8.896 1.593 9.742 1.00 56.69 87 ASP A C 1
ATOM 648 O O . ASP A 1 87 ? 7.830 1.114 10.126 1.00 56.69 87 ASP A O 1
ATOM 652 N N . THR A 1 88 ? 9.736 0.882 8.986 1.00 56.62 88 THR A N 1
ATOM 653 C CA . THR A 1 88 ? 9.509 -0.511 8.563 1.00 56.62 88 THR A CA 1
ATOM 654 C C . THR A 1 88 ? 9.865 -1.536 9.650 1.00 56.62 88 THR A C 1
ATOM 656 O O . THR A 1 88 ? 9.921 -2.737 9.390 1.00 56.62 88 THR A O 1
ATOM 659 N N . THR A 1 89 ? 10.130 -1.098 10.883 1.00 43.94 89 THR A N 1
ATOM 660 C CA . THR A 1 89 ? 10.841 -1.898 11.894 1.00 43.94 89 THR A CA 1
ATOM 661 C C . THR A 1 89 ? 9.960 -2.865 12.700 1.00 43.94 89 THR A C 1
ATOM 663 O O . THR A 1 89 ? 10.479 -3.576 13.555 1.00 43.94 89 THR A O 1
ATOM 666 N N . LYS A 1 90 ? 8.642 -2.954 12.446 1.00 46.62 90 LYS A N 1
ATOM 667 C CA . LYS A 1 90 ? 7.703 -3.713 13.310 1.00 46.62 90 LYS A CA 1
ATOM 668 C C . LYS A 1 90 ? 7.013 -4.941 12.685 1.00 46.62 90 LYS A C 1
ATOM 670 O O . LYS A 1 90 ? 6.136 -5.515 13.317 1.00 46.62 90 LYS A O 1
ATOM 675 N N . ALA A 1 91 ? 7.387 -5.385 11.483 1.00 47.88 91 ALA A N 1
ATOM 676 C CA . ALA A 1 91 ? 6.704 -6.496 10.789 1.00 47.88 91 ALA A CA 1
ATOM 677 C C . ALA A 1 91 ? 7.478 -7.838 10.768 1.00 47.88 91 ALA A C 1
ATOM 679 O O . ALA A 1 91 ? 7.234 -8.674 9.902 1.00 47.88 91 ALA A O 1
ATOM 680 N N . LYS A 1 92 ? 8.431 -8.062 11.687 1.00 40.53 92 LYS A N 1
ATOM 681 C CA . LYS A 1 92 ? 9.253 -9.291 11.748 1.00 40.53 92 LYS A CA 1
ATOM 682 C C . LYS A 1 92 ? 9.164 -10.025 13.091 1.00 40.53 92 LYS A C 1
ATOM 684 O O . LYS A 1 92 ? 10.178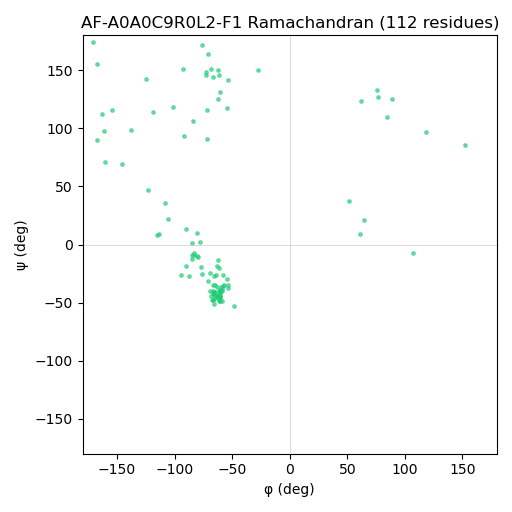 -10.431 13.632 1.00 40.53 92 LYS A O 1
ATOM 689 N N . GLU A 1 93 ? 7.973 -10.231 13.636 1.00 41.41 93 GLU A N 1
ATOM 690 C CA . GLU A 1 93 ? 7.809 -11.180 14.747 1.00 41.41 93 GLU A CA 1
ATOM 691 C C . GLU A 1 93 ? 6.340 -11.574 14.875 1.00 41.41 93 GLU A C 1
ATOM 693 O O . GLU A 1 93 ? 5.553 -10.801 15.412 1.00 41.41 93 GLU A O 1
ATOM 698 N N . SER A 1 94 ? 5.974 -12.729 14.305 1.00 41.09 94 SER A N 1
ATOM 699 C CA . SER A 1 94 ? 4.875 -13.641 14.692 1.00 41.09 94 SER A CA 1
ATOM 700 C C . SER A 1 94 ? 4.382 -14.403 13.459 1.00 41.09 94 SER A C 1
ATOM 702 O O . SER A 1 94 ? 3.454 -13.953 12.804 1.00 41.09 94 SER A O 1
ATOM 704 N N . ASP A 1 95 ? 5.024 -15.524 13.122 1.00 42.19 95 ASP A N 1
ATOM 705 C CA . ASP A 1 95 ? 4.295 -16.774 12.854 1.00 42.19 95 ASP A CA 1
ATOM 706 C C . ASP A 1 95 ? 5.298 -17.934 12.812 1.00 42.19 95 ASP A C 1
ATOM 708 O O . ASP A 1 95 ? 5.951 -18.229 11.808 1.00 42.19 95 ASP A O 1
ATOM 712 N N . LYS A 1 96 ? 5.523 -18.527 13.982 1.00 47.28 96 LYS A N 1
ATOM 713 C CA . LYS A 1 96 ? 6.272 -19.768 14.137 1.00 47.28 96 LYS A CA 1
ATOM 714 C C . LYS A 1 96 ? 5.653 -20.541 15.294 1.00 47.28 96 LYS A C 1
ATOM 716 O O . LYS A 1 96 ? 6.288 -20.655 16.327 1.00 47.28 96 LYS A O 1
ATOM 721 N N . ASP A 1 97 ? 4.438 -21.054 15.107 1.00 47.44 97 ASP A N 1
ATOM 722 C CA . ASP A 1 97 ? 3.995 -22.262 15.808 1.00 47.44 97 ASP A CA 1
ATOM 723 C C . ASP A 1 97 ? 2.901 -23.030 15.034 1.00 47.44 97 ASP A C 1
ATOM 725 O O . ASP A 1 97 ? 1.793 -22.564 14.792 1.00 47.44 97 ASP A O 1
ATOM 729 N N . LYS A 1 98 ? 3.308 -24.241 14.637 1.00 45.78 98 LYS A N 1
ATOM 730 C CA . LYS A 1 98 ? 2.561 -25.497 14.422 1.00 45.78 98 LYS A CA 1
ATOM 731 C C . LYS A 1 98 ? 1.283 -25.621 15.288 1.00 45.78 98 LYS A C 1
ATOM 733 O O . LYS A 1 98 ? 1.285 -25.166 16.418 1.00 45.78 98 LYS A O 1
ATOM 738 N N . GLU A 1 99 ? 0.188 -26.293 14.915 1.00 44.34 99 GLU A N 1
ATOM 739 C CA . GLU A 1 99 ? 0.002 -27.611 14.272 1.00 44.34 99 GLU A CA 1
ATOM 740 C C . GLU A 1 99 ? -1.500 -27.802 13.856 1.00 44.34 99 GLU A C 1
ATOM 742 O O . GLU A 1 99 ? -2.335 -26.952 14.168 1.00 44.34 99 GLU A O 1
ATOM 747 N N . PRO A 1 100 ? -1.875 -28.893 13.144 1.00 50.75 100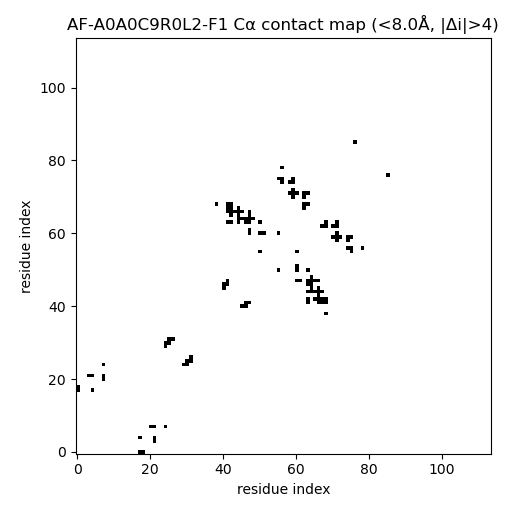 PRO A N 1
ATOM 748 C CA . PRO A 1 100 ? -3.112 -29.041 12.377 1.00 50.75 100 PRO A CA 1
ATOM 749 C C . PRO A 1 100 ? -4.263 -29.676 13.171 1.00 50.75 100 PRO A C 1
ATOM 751 O O . PRO A 1 100 ? -4.059 -30.580 13.978 1.00 50.75 100 PRO A O 1
ATOM 754 N N . LEU A 1 101 ? -5.504 -29.323 12.825 1.00 41.44 101 LEU A N 1
ATOM 755 C CA . LEU A 1 101 ? -6.691 -30.083 13.226 1.00 41.44 101 LEU A CA 1
ATOM 756 C C . LEU A 1 101 ? -7.434 -30.613 11.997 1.00 41.44 101 LEU A C 1
ATOM 758 O O . LEU A 1 101 ? -7.950 -29.883 11.156 1.00 41.44 101 LEU A O 1
ATOM 762 N N . LYS A 1 102 ? -7.413 -31.944 11.917 1.00 42.81 102 LYS A N 1
ATOM 763 C CA . LYS A 1 102 ? -8.135 -32.810 10.988 1.00 42.81 102 LYS A CA 1
ATOM 764 C C . LYS A 1 102 ? -9.647 -32.791 11.255 1.00 42.81 102 LYS A C 1
ATOM 766 O O . LYS A 1 102 ? -10.050 -32.779 12.410 1.00 42.81 102 LYS A O 1
ATOM 771 N N . LYS A 1 103 ? -10.389 -33.025 10.162 1.00 38.31 103 LYS A N 1
ATOM 772 C CA . LYS A 1 103 ? -11.693 -33.711 10.028 1.00 38.31 103 LYS A CA 1
ATOM 773 C C . LYS A 1 103 ? -12.910 -33.110 10.748 1.00 38.31 103 LYS A C 1
ATOM 775 O O . LYS A 1 103 ? -12.985 -33.098 11.967 1.00 38.31 103 LYS A O 1
ATOM 780 N N . ASN A 1 104 ? -13.950 -32.818 9.967 1.00 36.78 104 ASN A N 1
ATOM 781 C CA . ASN A 1 104 ? -15.065 -33.762 9.826 1.00 36.78 104 ASN A CA 1
ATOM 782 C C . ASN A 1 104 ? -15.912 -33.414 8.593 1.00 36.78 104 ASN A C 1
ATOM 784 O O . ASN A 1 104 ? -16.589 -32.390 8.554 1.00 36.78 104 ASN A O 1
ATOM 788 N N . GLU A 1 105 ? -15.860 -34.300 7.599 1.00 47.69 105 GLU A N 1
ATOM 789 C CA . GLU A 1 105 ? -16.965 -34.525 6.672 1.00 47.69 105 GLU A CA 1
ATOM 790 C C . GLU A 1 105 ? -18.172 -34.984 7.496 1.00 47.69 105 GLU A C 1
ATOM 792 O O . GLU A 1 105 ? -18.040 -35.880 8.331 1.00 47.69 105 GLU A O 1
ATOM 797 N N . ASN A 1 106 ? -19.335 -34.378 7.270 1.00 42.47 106 ASN A N 1
ATOM 798 C CA . ASN A 1 106 ? -20.597 -35.026 7.592 1.00 42.47 106 ASN A CA 1
ATOM 799 C C . ASN A 1 106 ? -21.574 -34.766 6.446 1.00 42.47 106 ASN A C 1
ATOM 801 O O . ASN A 1 106 ? -22.141 -33.681 6.303 1.00 42.47 106 ASN A O 1
ATOM 805 N N . GLU A 1 107 ? -21.659 -35.777 5.591 1.00 45.34 107 GLU A N 1
ATOM 806 C CA . GLU A 1 107 ? -22.753 -36.025 4.667 1.00 45.34 107 GLU A CA 1
ATOM 807 C C . GLU A 1 107 ? -23.997 -36.490 5.457 1.00 45.34 107 GLU A C 1
ATOM 809 O O . GLU A 1 107 ? -23.874 -36.933 6.597 1.00 45.34 107 GLU A O 1
ATOM 814 N N . GLU A 1 108 ? -25.169 -36.437 4.811 1.00 42.09 108 GLU A N 1
ATOM 815 C CA . GLU A 1 108 ? -26.485 -36.936 5.263 1.00 42.09 108 GLU A CA 1
ATOM 816 C C . GLU A 1 108 ? -27.215 -36.084 6.341 1.00 42.09 108 GLU A C 1
ATOM 818 O O . GLU A 1 108 ? -26.661 -35.698 7.357 1.00 42.09 108 GLU A O 1
ATOM 823 N N . ASN A 1 109 ? -28.512 -35.756 6.249 1.00 38.66 109 ASN A N 1
ATOM 824 C CA . ASN A 1 109 ? -29.587 -36.335 5.453 1.00 38.66 109 ASN A CA 1
ATOM 825 C C . ASN A 1 109 ? -30.852 -35.436 5.447 1.00 38.66 109 ASN A C 1
ATOM 827 O O . ASN A 1 109 ? -31.170 -34.794 6.444 1.00 38.66 109 ASN A O 1
ATOM 831 N N . LYS A 1 110 ? -31.643 -35.603 4.377 1.00 44.31 110 LYS A N 1
ATOM 832 C CA . LYS A 1 110 ? -33.115 -35.754 4.357 1.00 44.31 110 LYS A CA 1
ATOM 833 C C . LYS A 1 110 ? -34.095 -34.551 4.373 1.00 44.31 110 LYS A C 1
ATOM 835 O O . LYS A 1 110 ? -34.472 -34.011 5.406 1.00 44.31 110 LYS A O 1
ATOM 840 N N . THR A 1 111 ? -34.721 -34.422 3.194 1.00 43.19 111 THR A N 1
ATOM 841 C CA . THR A 1 111 ? -36.174 -34.495 2.883 1.00 43.19 111 THR A CA 1
ATOM 842 C C . THR A 1 111 ? -37.111 -33.282 2.924 1.00 43.19 111 THR A C 1
ATOM 844 O O . THR A 1 111 ? -37.375 -32.686 3.959 1.00 43.19 111 THR A O 1
ATOM 847 N N . ASP A 1 112 ? -37.754 -33.147 1.755 1.00 52.94 112 ASP A N 1
ATOM 848 C CA . ASP A 1 112 ? -39.184 -32.956 1.491 1.00 52.94 112 ASP A CA 1
ATOM 849 C C . ASP A 1 112 ? -39.850 -31.588 1.702 1.00 52.94 112 ASP A C 1
ATOM 851 O O . ASP A 1 112 ? -39.952 -31.063 2.808 1.00 52.94 112 ASP A O 1
ATOM 855 N N . LYS A 1 113 ? -40.523 -31.187 0.606 1.00 53.16 113 LYS A N 1
ATOM 856 C CA . LYS A 1 113 ? -41.927 -30.732 0.527 1.00 53.16 113 LYS A CA 1
ATOM 857 C C . LYS A 1 113 ? -42.109 -29.288 0.048 1.00 53.16 113 LYS A C 1
ATOM 859 O O . LYS A 1 113 ? -42.155 -28.373 0.864 1.00 53.16 113 LYS A O 1
ATOM 864 N N . LYS A 1 114 ? -42.384 -29.111 -1.251 1.00 44.91 114 LYS A N 1
ATOM 865 C CA . LYS A 1 114 ? -43.724 -28.731 -1.743 1.00 44.91 114 LYS A CA 1
ATOM 866 C C . LYS A 1 114 ? -43.824 -28.822 -3.262 1.00 44.91 114 LYS A C 1
ATOM 868 O O . LYS A 1 114 ? -42.849 -28.422 -3.928 1.00 44.91 114 LYS A O 1
#

InterPro domains:
  IPR006773 Proteasomal ubiquitin receptor Rpn13/ADRM1 [PTHR12225] (3-92)
  IPR032368 RPN13, DEUBAD domain [PF16550] (2-76)
  IPR038108 RPN13, DEUBAD domain superfamily [G3DSA:1.10.2020.20] (1-81)
  IPR044867 DEUBAD domain [PS51916] (1-86)

Organism: NCBI:txid64838

Radius of gyration: 21.32 Å; Cα contacts (8 Å, |Δi|>4): 68; chains: 1; bounding box: 57×55×33 Å

Nearest PDB structures (foldseek):
  4uem-assembly1_B  TM=9.095E-01  e=1.103E-03  Homo sapiens
  4uel-assembly1_C  TM=8.213E-01  e=1.233E-03  Homo sapiens
  2mkz-assembly1_A  TM=5.873E-01  e=5.352E-04  Homo sapiens
  2kr0-assembly1_A  TM=5.488E-01  e=1.378E-03  Homo sapiens
  2kqz-assembly1_A  TM=5.390E-01  e=1.685E-02  Homo sapiens

Mean predicted aligned error: 13.42 Å